Protein AF-A0A0P9TH02-F1 (afdb_monomer_lite)

Radius of gyration: 28.04 Å; chains: 1; bounding box: 53×39×89 Å

Sequence (94 aa):
MTSTPLSREDNAAHVKPVNSATRVATASFIGTAIEFYDFYVYATAAALVIGPVFFPQTSGTAQMLSSFLTFGIAFLARPPRVGAVRSFRRPDRT

Foldseek 3Di:
DDDDDPDPPPPPPPPPPDPPPVNVVVVVVVVVCVVCVVVVVVLVVQLVPVLCVVPVPDDPVVSSVVSNVVSVVVVVVDPPCPDDPPPPPDDDDD

Secondary structure (DSSP, 8-state):
------SSSTT---------HHHHHHHHHHHHHHHHHHHHHHHHHHHHHHHHHH-TTS-HHHHHHHHHHHHHHHHHHS-----------PPP--

Organism: NCBI:txid251654

Structure (mmCIF, N/CA/C/O backbone):
data_AF-A0A0P9TH02-F1
#
_entry.id   AF-A0A0P9TH02-F1
#
loop_
_atom_site.group_PDB
_atom_site.id
_atom_site.type_symbol
_atom_site.label_atom_id
_atom_site.label_alt_id
_atom_site.label_comp_id
_atom_site.label_asym_id
_atom_site.label_entity_id
_atom_site.label_seq_id
_atom_site.pdbx_PDB_ins_code
_atom_site.Cartn_x
_atom_site.Cartn_y
_atom_site.Cartn_z
_atom_site.occupancy
_atom_site.B_iso_or_equiv
_atom_site.auth_seq_id
_atom_site.auth_comp_id
_atom_site.auth_asym_id
_atom_site.auth_atom_id
_atom_site.pdbx_PDB_model_num
ATOM 1 N N . MET A 1 1 ? 34.680 -20.048 -68.716 1.00 47.53 1 MET A N 1
ATOM 2 C CA . MET A 1 1 ? 35.175 -19.206 -67.606 1.00 47.53 1 MET A CA 1
ATOM 3 C C . MET A 1 1 ? 34.006 -19.014 -66.656 1.00 47.53 1 MET A C 1
ATOM 5 O O . MET A 1 1 ? 33.184 -18.141 -66.882 1.00 47.53 1 MET A O 1
ATOM 9 N N . THR A 1 2 ? 33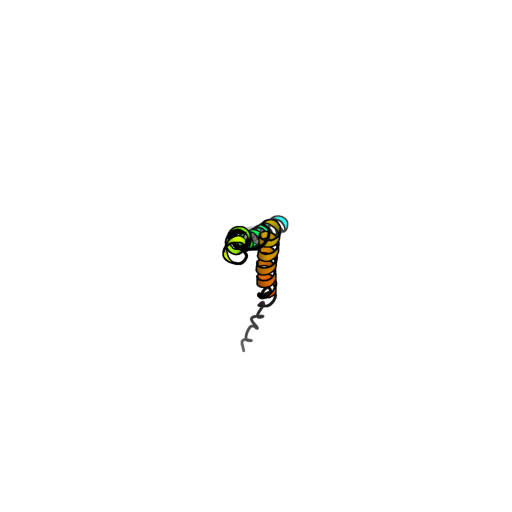.852 -19.926 -65.696 1.00 51.03 2 THR A N 1
ATOM 10 C CA . THR A 1 2 ? 32.639 -20.057 -64.875 1.00 51.03 2 THR A CA 1
ATOM 11 C C . THR A 1 2 ? 33.028 -19.793 -63.427 1.00 51.03 2 THR A C 1
ATOM 13 O O . THR A 1 2 ? 33.495 -20.692 -62.738 1.00 51.03 2 THR A O 1
ATOM 16 N N . SER A 1 3 ? 32.925 -18.543 -62.981 1.00 55.47 3 SER A N 1
ATOM 17 C CA . SER A 1 3 ? 33.085 -18.197 -61.568 1.00 55.47 3 SER A CA 1
ATOM 18 C C . SER A 1 3 ? 31.738 -18.354 -60.871 1.00 55.47 3 SER A C 1
ATOM 20 O O . SER A 1 3 ? 30.868 -17.489 -60.965 1.00 55.47 3 SER A O 1
ATOM 22 N N . THR A 1 4 ? 31.575 -19.495 -60.213 1.00 67.19 4 THR A N 1
ATOM 23 C CA . THR A 1 4 ? 30.504 -19.818 -5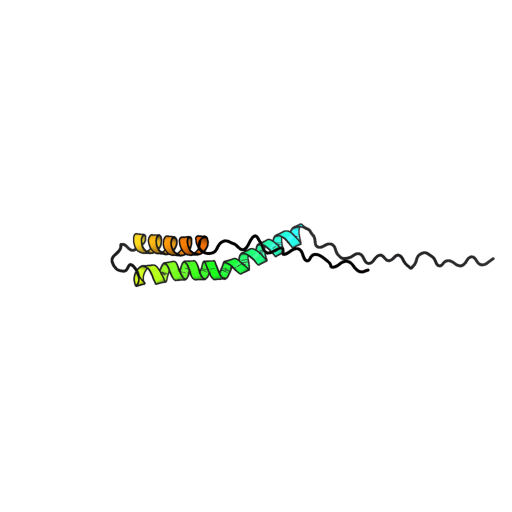9.268 1.00 67.19 4 THR A CA 1
ATOM 24 C C . THR A 1 4 ? 30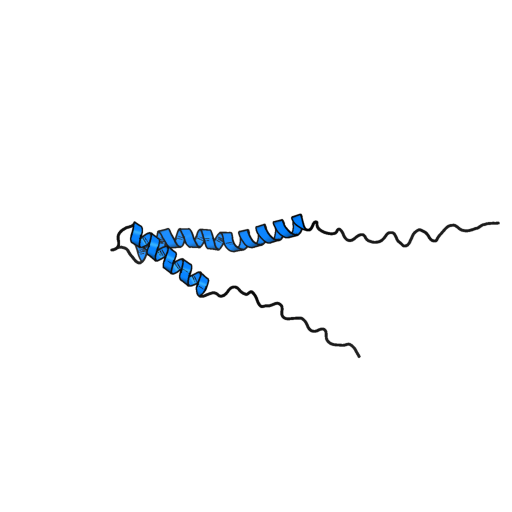.265 -18.672 -58.272 1.00 67.19 4 THR A C 1
ATOM 26 O O . THR A 1 4 ? 31.208 -18.280 -57.583 1.00 67.19 4 THR A O 1
ATOM 29 N N . PRO A 1 5 ? 29.033 -18.151 -58.130 1.00 70.25 5 PRO A N 1
ATOM 30 C CA . PRO A 1 5 ? 28.702 -17.168 -57.111 1.00 70.25 5 PRO A CA 1
ATOM 31 C C . PRO A 1 5 ? 27.952 -17.850 -55.958 1.00 70.25 5 PRO A C 1
ATOM 33 O O . PRO A 1 5 ? 26.736 -17.899 -56.010 1.00 70.25 5 PRO A O 1
ATOM 36 N N . LEU A 1 6 ? 28.617 -18.379 -54.922 1.00 65.25 6 LEU A N 1
ATOM 37 C CA . LEU A 1 6 ? 27.919 -18.922 -53.735 1.00 65.25 6 LEU A CA 1
ATOM 38 C C . LEU A 1 6 ? 28.750 -18.782 -52.449 1.00 65.25 6 LEU A C 1
ATOM 40 O O . LEU A 1 6 ? 29.259 -19.751 -51.894 1.00 65.25 6 LEU A O 1
ATOM 44 N N . SER A 1 7 ? 28.907 -17.558 -51.946 1.00 60.22 7 SER A N 1
ATOM 45 C CA . SER A 1 7 ? 29.402 -17.353 -50.568 1.00 60.22 7 SER A CA 1
ATOM 46 C C . SER A 1 7 ? 28.682 -16.227 -49.822 1.00 60.22 7 SER A C 1
ATOM 48 O O . SER A 1 7 ? 29.209 -15.697 -48.851 1.00 60.22 7 SER A O 1
ATOM 50 N N . ARG A 1 8 ? 27.471 -15.844 -50.256 1.00 64.81 8 ARG A N 1
ATOM 51 C CA . ARG A 1 8 ? 26.662 -14.809 -49.583 1.00 64.81 8 ARG A CA 1
ATOM 52 C C . ARG A 1 8 ? 25.464 -15.332 -48.785 1.00 64.81 8 ARG A C 1
ATOM 54 O O . ARG A 1 8 ? 24.784 -14.516 -48.175 1.00 64.81 8 ARG A O 1
ATOM 61 N N . GLU A 1 9 ? 25.207 -16.638 -48.759 1.00 62.25 9 GLU A N 1
ATOM 62 C CA . GLU A 1 9 ? 23.952 -17.169 -48.197 1.00 62.25 9 GLU A CA 1
ATOM 63 C C . GLU A 1 9 ? 23.990 -17.587 -46.723 1.00 62.25 9 GLU A C 1
ATOM 65 O O . GLU A 1 9 ? 22.927 -17.679 -46.123 1.00 62.25 9 GLU A O 1
ATOM 70 N N . ASP A 1 10 ? 25.152 -17.751 -46.085 1.00 56.41 10 ASP A N 1
ATOM 71 C CA . ASP A 1 10 ? 25.188 -18.364 -44.740 1.00 56.41 10 ASP A CA 1
ATOM 72 C C . ASP A 1 10 ? 25.399 -17.374 -43.581 1.00 56.41 10 ASP A C 1
ATOM 74 O O . ASP A 1 10 ? 25.870 -17.711 -42.498 1.00 56.41 10 ASP A O 1
ATOM 78 N N . ASN A 1 11 ? 25.065 -16.102 -43.804 1.00 57.59 11 ASN A N 1
ATOM 79 C CA . ASN A 1 11 ? 25.027 -15.095 -42.741 1.00 57.59 11 ASN A CA 1
ATOM 80 C C . ASN A 1 11 ? 23.733 -14.279 -42.786 1.00 57.59 11 ASN A C 1
ATOM 82 O O . ASN A 1 11 ? 23.716 -13.078 -42.515 1.00 57.59 11 ASN A O 1
ATOM 86 N N . ALA A 1 12 ? 22.615 -14.943 -43.090 1.00 58.88 12 ALA A N 1
ATOM 87 C CA . ALA A 1 12 ? 21.308 -14.497 -42.621 1.00 58.88 12 ALA A CA 1
ATOM 88 C C . ALA A 1 12 ? 21.277 -14.689 -41.098 1.00 58.88 12 ALA A C 1
ATOM 90 O O . ALA A 1 12 ? 20.663 -15.610 -40.562 1.00 58.88 12 ALA A O 1
ATOM 91 N N . ALA A 1 13 ? 22.052 -13.849 -40.412 1.00 57.72 13 ALA A N 1
ATOM 92 C CA . ALA A 1 13 ? 22.166 -13.788 -38.977 1.00 57.72 13 ALA A CA 1
ATOM 93 C C . ALA A 1 13 ? 20.760 -13.841 -38.384 1.00 57.72 13 ALA A C 1
ATOM 95 O O . ALA A 1 13 ? 19.912 -12.997 -38.673 1.00 57.72 13 ALA A O 1
ATOM 96 N N . HIS A 1 14 ? 20.513 -14.861 -37.571 1.00 59.25 14 HIS A N 1
ATOM 97 C CA . HIS A 1 14 ? 19.341 -14.955 -36.725 1.00 59.25 14 HIS A CA 1
ATOM 98 C C . HIS A 1 14 ? 19.326 -13.726 -35.803 1.00 59.25 14 HIS A C 1
ATOM 100 O O . HIS A 1 14 ? 19.918 -13.732 -34.722 1.00 59.25 14 HIS A O 1
ATOM 106 N N . VAL A 1 15 ? 18.703 -12.633 -36.255 1.00 63.19 15 VAL A N 1
ATOM 107 C CA . VAL A 1 15 ? 18.500 -11.425 -35.458 1.00 63.19 15 VAL A CA 1
ATOM 108 C C . VAL A 1 15 ? 17.488 -11.799 -34.392 1.00 63.19 15 VAL A C 1
ATOM 110 O O . VAL A 1 15 ? 16.277 -11.757 -34.605 1.00 63.19 15 VAL A O 1
ATOM 113 N N . LYS A 1 16 ? 17.993 -12.219 -33.234 1.00 66.81 16 LYS A N 1
ATOM 114 C CA . LYS A 1 16 ? 17.164 -12.432 -32.056 1.00 66.81 16 LYS A CA 1
ATOM 115 C C . LYS A 1 16 ? 16.454 -11.101 -31.778 1.00 66.81 16 LYS A C 1
ATOM 117 O O . LYS A 1 16 ? 17.154 -10.108 -31.561 1.00 66.81 16 LYS A O 1
ATOM 122 N N . PRO A 1 17 ? 15.112 -11.031 -31.809 1.00 69.75 17 PRO A N 1
ATOM 123 C CA . PRO A 1 17 ? 14.420 -9.767 -31.624 1.00 69.75 17 PRO A CA 1
ATOM 124 C C . PRO A 1 17 ? 14.775 -9.226 -30.241 1.00 69.75 17 PRO A C 1
ATOM 126 O O . PRO A 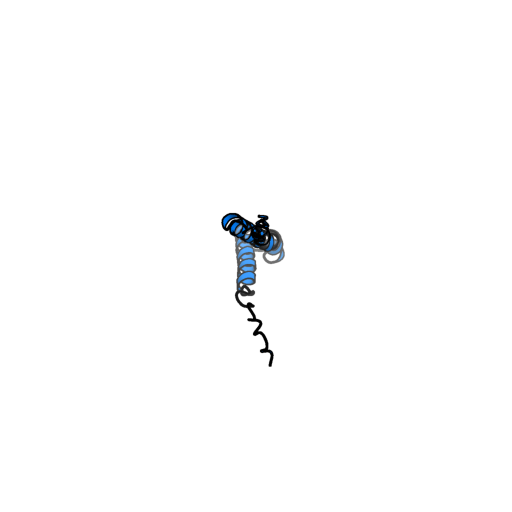1 17 ? 14.476 -9.838 -29.212 1.00 69.75 17 PRO A O 1
ATOM 129 N N . VAL A 1 18 ? 15.476 -8.096 -30.218 1.00 75.94 18 VAL A N 1
ATOM 130 C CA . VAL A 1 18 ? 15.832 -7.420 -28.977 1.00 75.94 18 VAL A CA 1
ATOM 131 C C . VAL A 1 18 ? 14.544 -6.786 -28.467 1.00 75.94 18 VAL A C 1
ATOM 133 O O . VAL A 1 18 ? 14.008 -5.869 -29.087 1.00 75.94 18 VAL A O 1
ATOM 136 N N . ASN A 1 19 ? 13.987 -7.317 -27.376 1.00 83.00 19 ASN A N 1
ATOM 137 C CA . ASN A 1 19 ? 12.829 -6.689 -26.747 1.00 83.00 19 ASN A CA 1
ATOM 138 C C . ASN A 1 19 ? 13.213 -5.250 -26.381 1.00 83.00 19 ASN A C 1
ATOM 140 O O . ASN A 1 19 ? 14.201 -5.041 -25.678 1.00 83.00 19 ASN A O 1
ATOM 144 N N . SER A 1 20 ? 12.439 -4.273 -26.864 1.00 88.12 20 SER A N 1
ATOM 145 C CA . SER A 1 20 ? 12.647 -2.862 -26.530 1.00 88.12 20 SER A CA 1
ATOM 146 C C . SER A 1 20 ? 12.758 -2.691 -25.013 1.00 88.12 20 SER A C 1
ATOM 148 O O . SER A 1 20 ? 11.907 -3.194 -24.275 1.00 88.12 20 SER A O 1
ATOM 150 N N . ALA A 1 21 ? 13.791 -1.983 -24.548 1.00 88.56 21 ALA A N 1
ATOM 151 C CA . ALA A 1 21 ? 14.042 -1.767 -23.124 1.00 88.56 21 ALA A CA 1
ATOM 152 C C . ALA A 1 21 ? 12.822 -1.158 -22.414 1.00 88.56 21 ALA A C 1
ATOM 154 O O . ALA A 1 21 ? 12.472 -1.581 -21.315 1.00 88.56 21 ALA A O 1
ATOM 155 N N . THR A 1 22 ? 12.107 -0.249 -23.082 1.00 88.38 22 THR A N 1
ATOM 156 C CA . THR A 1 22 ? 10.857 0.335 -22.581 1.00 88.38 22 THR A CA 1
ATOM 157 C C . THR A 1 22 ? 9.772 -0.721 -22.387 1.00 88.38 22 THR A C 1
ATOM 159 O O . THR A 1 22 ? 9.088 -0.707 -21.372 1.00 88.38 22 THR A O 1
ATOM 162 N N . ARG A 1 23 ? 9.640 -1.676 -23.317 1.00 86.94 23 ARG A N 1
ATOM 163 C CA . ARG A 1 23 ? 8.663 -2.773 -23.223 1.00 86.94 23 ARG A CA 1
ATOM 164 C C . ARG A 1 23 ? 9.010 -3.747 -22.098 1.00 86.94 23 ARG A C 1
ATOM 166 O O . ARG A 1 23 ? 8.113 -4.243 -21.429 1.00 86.94 23 ARG A O 1
ATOM 173 N N . VAL A 1 24 ? 10.297 -4.018 -21.885 1.00 89.88 24 VAL A N 1
ATOM 174 C CA . VAL A 1 24 ? 10.751 -4.846 -20.758 1.00 89.88 24 VAL A CA 1
ATOM 175 C C . VAL A 1 24 ? 10.483 -4.129 -19.435 1.00 89.88 24 VAL A C 1
ATOM 177 O O . VAL A 1 24 ? 9.949 -4.739 -18.516 1.00 89.88 24 VAL A O 1
ATOM 180 N N . ALA A 1 25 ? 10.778 -2.831 -19.347 1.00 85.81 25 ALA A N 1
ATOM 181 C CA . ALA A 1 25 ? 10.535 -2.039 -18.145 1.00 85.81 25 ALA A CA 1
ATOM 182 C C . ALA A 1 25 ? 9.042 -1.961 -17.789 1.00 85.81 25 ALA A C 1
ATOM 184 O O . ALA A 1 25 ? 8.679 -2.195 -16.637 1.00 85.81 25 ALA A O 1
ATOM 185 N N . THR A 1 26 ? 8.166 -1.697 -18.765 1.00 88.06 26 THR A N 1
ATOM 186 C CA . THR A 1 26 ? 6.716 -1.640 -18.526 1.00 88.06 26 THR A CA 1
ATOM 187 C C . THR A 1 26 ? 6.130 -3.008 -18.198 1.00 88.06 26 THR A C 1
ATOM 189 O O . THR A 1 26 ? 5.317 -3.102 -17.285 1.00 88.06 26 THR A O 1
ATOM 192 N N . ALA A 1 27 ? 6.568 -4.080 -18.866 1.00 90.44 27 ALA A N 1
ATOM 193 C CA . ALA A 1 27 ? 6.133 -5.438 -18.543 1.00 90.44 27 ALA A CA 1
ATOM 194 C C . ALA A 1 27 ? 6.551 -5.856 -17.124 1.00 90.44 27 ALA A C 1
ATOM 196 O O . ALA A 1 27 ? 5.732 -6.406 -16.392 1.00 90.44 27 ALA A O 1
ATOM 197 N N . SER A 1 28 ? 7.782 -5.544 -16.706 1.00 85.56 28 SER A N 1
ATOM 198 C CA . SER A 1 28 ? 8.256 -5.808 -15.342 1.00 85.56 28 SER A CA 1
ATOM 199 C C . SER A 1 28 ? 7.499 -4.982 -14.304 1.00 85.56 28 SER A C 1
ATOM 201 O O . SER A 1 28 ? 7.142 -5.506 -13.251 1.00 85.56 28 SER A O 1
ATOM 203 N N . PHE A 1 29 ? 7.204 -3.714 -14.602 1.00 85.88 29 PHE A N 1
ATOM 204 C CA . PHE A 1 29 ? 6.418 -2.848 -13.724 1.00 85.88 29 PHE A CA 1
ATOM 205 C C . PHE A 1 29 ? 4.982 -3.358 -13.554 1.00 85.88 29 PHE A C 1
ATOM 207 O O . PHE A 1 29 ? 4.510 -3.481 -12.429 1.00 85.88 29 PHE A O 1
ATOM 214 N N . ILE A 1 30 ? 4.307 -3.711 -14.653 1.00 91.38 30 ILE A N 1
ATOM 215 C CA . ILE A 1 30 ? 2.944 -4.260 -14.624 1.00 91.38 30 ILE A CA 1
ATOM 216 C C . ILE A 1 30 ? 2.923 -5.619 -13.919 1.00 91.38 30 ILE A C 1
ATOM 218 O O . ILE A 1 30 ? 2.052 -5.844 -13.087 1.00 91.38 30 ILE A O 1
ATOM 222 N N . GLY A 1 31 ? 3.889 -6.503 -14.193 1.00 86.06 31 GLY A N 1
ATOM 223 C CA . GLY A 1 31 ? 4.017 -7.787 -13.498 1.00 86.06 31 GLY A CA 1
ATOM 224 C C . GLY A 1 31 ? 4.165 -7.602 -11.988 1.00 86.06 31 GLY A C 1
ATOM 225 O O . GLY A 1 31 ? 3.412 -8.191 -11.220 1.00 86.06 31 GLY A O 1
ATOM 226 N N . THR A 1 32 ? 5.044 -6.684 -11.577 1.00 79.19 32 THR A N 1
ATOM 227 C CA . THR A 1 32 ? 5.210 -6.294 -10.168 1.00 79.19 32 THR A CA 1
ATOM 228 C C . THR A 1 32 ? 3.902 -5.750 -9.584 1.00 79.19 32 THR A C 1
ATOM 230 O O . THR A 1 32 ? 3.485 -6.154 -8.505 1.00 79.19 32 THR A O 1
ATOM 233 N N . ALA A 1 33 ? 3.209 -4.862 -10.300 1.00 81.62 33 ALA A N 1
ATOM 234 C CA . ALA A 1 33 ? 1.951 -4.280 -9.840 1.00 81.62 33 ALA A CA 1
ATOM 235 C C . ALA A 1 33 ? 0.838 -5.329 -9.672 1.00 81.62 33 ALA A C 1
ATOM 237 O O . ALA A 1 33 ? 0.077 -5.251 -8.712 1.00 81.62 33 ALA A O 1
ATOM 238 N N . ILE A 1 34 ? 0.760 -6.318 -10.567 1.00 87.06 34 ILE A N 1
ATOM 239 C CA . ILE A 1 34 ? -0.214 -7.415 -10.492 1.00 87.06 34 ILE A CA 1
ATOM 240 C C . ILE A 1 34 ? 0.068 -8.311 -9.282 1.00 87.06 34 ILE A C 1
ATOM 242 O O . ILE A 1 34 ? -0.867 -8.659 -8.566 1.00 87.06 34 ILE A O 1
ATOM 246 N N . GLU A 1 35 ? 1.332 -8.639 -9.005 1.00 82.44 35 GLU A N 1
ATOM 247 C CA . GLU A 1 35 ? 1.704 -9.402 -7.805 1.00 82.44 35 GLU A CA 1
ATOM 248 C C . GLU A 1 35 ? 1.289 -8.682 -6.511 1.00 82.44 35 GLU A C 1
ATOM 250 O O . GLU A 1 35 ? 0.868 -9.324 -5.550 1.00 82.44 35 GLU A O 1
ATOM 255 N N . PHE A 1 36 ? 1.353 -7.347 -6.492 1.00 77.75 36 PHE A N 1
ATOM 256 C CA . PHE A 1 36 ? 0.914 -6.542 -5.349 1.00 77.75 36 PHE A CA 1
ATOM 257 C C . PHE A 1 36 ? -0.588 -6.217 -5.334 1.00 77.75 36 PHE A C 1
ATOM 259 O O . PHE A 1 36 ? -1.091 -5.767 -4.302 1.00 77.75 36 PHE A O 1
ATOM 266 N N . TYR A 1 37 ? -1.317 -6.453 -6.428 1.00 82.69 37 TYR A N 1
ATOM 267 C CA . TYR A 1 37 ? -2.726 -6.075 -6.553 1.00 82.69 37 TYR A CA 1
ATOM 268 C C . TYR A 1 37 ? -3.614 -6.808 -5.541 1.00 82.69 37 TYR A C 1
ATOM 270 O O . TYR A 1 37 ? -4.357 -6.162 -4.801 1.00 82.69 37 TYR A O 1
ATOM 278 N N . ASP A 1 38 ? -3.489 -8.136 -5.448 1.00 77.69 38 ASP A N 1
ATOM 279 C CA . ASP A 1 38 ? -4.280 -8.944 -4.507 1.00 77.69 38 ASP A CA 1
ATOM 280 C C . ASP A 1 38 ? -3.984 -8.561 -3.050 1.00 77.69 38 ASP A C 1
ATOM 282 O O . ASP A 1 38 ? -4.892 -8.416 -2.234 1.00 77.69 38 ASP A O 1
ATOM 286 N N . PHE A 1 39 ? -2.719 -8.264 -2.732 1.00 74.62 39 PHE A N 1
ATOM 287 C CA . PHE A 1 39 ? -2.354 -7.811 -1.393 1.00 74.62 39 PHE A CA 1
ATOM 288 C C . PHE A 1 39 ? -2.964 -6.461 -1.030 1.00 74.62 39 PHE A C 1
ATOM 290 O O . PHE A 1 39 ? -3.334 -6.275 0.125 1.00 74.62 39 PHE A O 1
ATOM 297 N N . TYR A 1 40 ? -3.094 -5.531 -1.978 1.00 78.50 40 TYR A N 1
ATOM 298 C CA . TYR A 1 40 ? -3.747 -4.245 -1.735 1.00 78.50 40 TYR A CA 1
ATOM 299 C C . TYR A 1 40 ? -5.263 -4.398 -1.536 1.00 78.50 40 TYR A C 1
ATOM 301 O O . TYR A 1 40 ? -5.848 -3.791 -0.634 1.00 78.50 40 TYR A O 1
ATOM 309 N N . VAL A 1 41 ? -5.911 -5.252 -2.332 1.00 85.06 41 VAL A N 1
ATOM 310 C CA . VAL A 1 41 ? -7.336 -5.575 -2.153 1.00 85.06 41 VAL A CA 1
ATOM 311 C C . VAL A 1 41 ? -7.560 -6.253 -0.799 1.00 85.06 41 VAL A C 1
ATOM 313 O O . VAL A 1 41 ? -8.433 -5.843 -0.036 1.00 85.06 41 VAL A O 1
ATOM 316 N N . TYR A 1 42 ? -6.717 -7.219 -0.436 1.00 79.69 42 TYR A N 1
ATOM 317 C CA . TYR A 1 42 ? -6.754 -7.856 0.876 1.00 79.69 42 TYR A CA 1
ATOM 318 C C . TYR A 1 42 ? -6.489 -6.858 2.012 1.00 79.69 42 TYR A C 1
ATOM 320 O O . TYR A 1 42 ? -7.171 -6.905 3.030 1.00 79.69 42 TYR A O 1
ATOM 328 N N . ALA A 1 43 ? -5.557 -5.915 1.840 1.00 76.62 43 ALA A N 1
ATOM 329 C CA . ALA A 1 43 ? -5.267 -4.852 2.805 1.00 76.62 43 ALA A CA 1
ATOM 330 C C . ALA A 1 43 ? -6.489 -4.010 3.141 1.00 76.62 43 ALA A C 1
ATOM 332 O O . ALA A 1 43 ? -6.789 -3.752 4.304 1.00 76.62 43 ALA A O 1
ATOM 333 N N . THR A 1 44 ? -7.167 -3.547 2.093 1.00 80.00 44 THR A N 1
ATOM 334 C CA . THR A 1 44 ? -8.313 -2.648 2.197 1.00 80.00 44 THR A CA 1
ATOM 335 C C . THR A 1 44 ? -9.512 -3.388 2.776 1.00 80.00 44 THR A C 1
ATOM 337 O O . THR A 1 44 ? -10.158 -2.873 3.687 1.00 80.00 44 THR A O 1
ATOM 340 N N . ALA A 1 45 ? -9.744 -4.635 2.358 1.00 85.38 45 ALA A N 1
ATOM 341 C CA . ALA A 1 45 ? -10.736 -5.510 2.974 1.00 85.38 45 ALA A CA 1
ATOM 342 C C . ALA A 1 45 ? -10.427 -5.770 4.459 1.00 85.38 45 ALA A C 1
ATOM 344 O O . ALA A 1 45 ? -11.301 -5.611 5.309 1.00 85.38 45 ALA A O 1
ATOM 345 N N . ALA A 1 46 ? -9.179 -6.099 4.799 1.00 77.44 46 ALA A N 1
ATOM 346 C CA . ALA A 1 46 ? -8.741 -6.294 6.175 1.00 77.44 46 ALA A CA 1
ATOM 347 C C . ALA A 1 46 ? -8.919 -5.016 7.005 1.00 77.44 46 ALA A C 1
ATOM 349 O O . ALA A 1 46 ? -9.428 -5.091 8.115 1.00 77.44 46 ALA A O 1
ATOM 350 N N . ALA A 1 47 ? -8.594 -3.838 6.471 1.00 76.81 47 ALA A N 1
ATOM 351 C CA . ALA A 1 47 ? -8.781 -2.574 7.178 1.00 76.81 47 ALA A CA 1
ATOM 352 C C . ALA A 1 47 ? -10.255 -2.295 7.522 1.00 76.81 47 ALA A C 1
ATOM 354 O O . ALA A 1 47 ? -10.553 -1.786 8.602 1.00 76.81 47 ALA A O 1
ATOM 355 N N . LEU A 1 48 ? -11.173 -2.664 6.624 1.00 78.38 48 LEU A N 1
ATOM 356 C CA . LEU A 1 48 ? -12.613 -2.468 6.804 1.00 78.38 48 LEU A CA 1
ATOM 357 C C . LEU A 1 48 ? -13.268 -3.543 7.681 1.00 78.38 48 LEU A C 1
ATOM 359 O O . LEU A 1 48 ? -14.247 -3.249 8.359 1.00 78.38 48 LEU A O 1
ATOM 363 N N . VAL A 1 49 ? -12.751 -4.774 7.673 1.00 78.25 49 VAL A N 1
ATOM 364 C CA . VAL A 1 49 ? -13.343 -5.912 8.398 1.00 78.25 49 VAL A CA 1
ATOM 365 C C . VAL A 1 49 ? -12.686 -6.125 9.763 1.00 78.25 49 VAL A C 1
ATOM 367 O O . VAL A 1 49 ? -13.385 -6.320 10.752 1.00 78.25 49 VAL A O 1
ATOM 370 N N . ILE A 1 50 ? -11.355 -6.063 9.856 1.00 73.31 50 ILE A N 1
ATOM 371 C CA . ILE A 1 50 ? -10.617 -6.288 11.111 1.00 73.31 50 ILE A CA 1
ATOM 372 C C . ILE A 1 50 ? -10.884 -5.152 12.102 1.00 73.31 50 ILE A C 1
ATOM 374 O O . ILE A 1 50 ? -11.052 -5.426 13.284 1.00 73.31 50 ILE A O 1
ATOM 378 N N . GLY A 1 51 ? -10.996 -3.904 11.641 1.00 72.00 51 GLY A N 1
ATOM 379 C CA . GLY A 1 51 ? -11.277 -2.743 12.494 1.00 72.00 51 GLY A CA 1
ATOM 380 C C . GLY A 1 51 ? -12.476 -2.935 13.423 1.00 72.00 51 GLY A C 1
ATOM 381 O O . GLY A 1 51 ? -12.283 -2.995 14.637 1.00 72.00 51 GLY A O 1
ATOM 382 N N . PRO A 1 52 ? -13.693 -3.103 12.886 1.00 68.94 52 PRO A N 1
ATOM 383 C CA . PRO A 1 52 ? -14.888 -3.307 13.701 1.00 68.94 52 PRO A CA 1
ATOM 384 C C . PRO A 1 52 ? -14.922 -4.646 14.431 1.00 68.94 52 PRO A C 1
ATOM 386 O O . PRO A 1 52 ? -15.504 -4.722 15.509 1.00 68.94 52 PRO A O 1
ATOM 389 N N . VAL A 1 53 ? -14.288 -5.695 13.898 1.00 76.44 53 VAL A N 1
ATOM 390 C CA . VAL A 1 53 ? -14.282 -7.020 14.539 1.00 76.44 53 VAL A CA 1
ATOM 391 C C . VAL A 1 53 ? -13.343 -7.071 15.748 1.00 76.44 53 VAL A C 1
ATOM 393 O O . VAL A 1 53 ? -13.695 -7.656 16.769 1.00 76.44 53 VAL A O 1
ATOM 396 N N . PHE A 1 54 ? -12.163 -6.454 15.666 1.00 66.56 54 PHE A N 1
ATOM 397 C CA . PHE A 1 54 ? -11.134 -6.522 16.710 1.00 66.56 54 PHE A CA 1
ATOM 398 C C . PHE A 1 54 ? -11.075 -5.274 17.597 1.00 66.56 54 PHE A C 1
ATOM 400 O O . PHE A 1 54 ? -10.610 -5.363 18.733 1.00 66.56 54 PHE A O 1
ATOM 407 N N . PHE A 1 55 ? -11.577 -4.127 17.130 1.00 69.50 55 PHE A N 1
ATOM 408 C CA . PHE A 1 55 ? -11.590 -2.865 17.877 1.00 69.50 55 PHE A CA 1
ATOM 409 C C . PHE A 1 55 ? -12.993 -2.224 17.990 1.00 69.50 55 PHE A C 1
ATOM 411 O O . PHE A 1 55 ? -13.118 -1.012 17.834 1.00 69.50 55 PHE A O 1
ATOM 418 N N . PRO A 1 56 ? -14.063 -2.970 18.331 1.00 68.25 56 PRO A N 1
ATOM 419 C CA . PRO A 1 56 ? -15.446 -2.470 18.290 1.00 68.25 56 PRO A CA 1
ATOM 420 C C . PRO A 1 56 ? -15.740 -1.289 19.233 1.00 68.25 56 PRO A C 1
ATOM 422 O O . PRO A 1 56 ? -16.710 -0.567 19.028 1.00 68.25 56 PRO A O 1
ATOM 425 N N . GLN A 1 57 ? -14.926 -1.098 20.277 1.00 68.94 57 GLN A N 1
ATOM 426 C CA . GLN A 1 57 ? -15.131 -0.091 21.330 1.00 68.94 57 GLN A CA 1
ATOM 427 C C . GLN A 1 57 ? -14.401 1.239 21.064 1.00 68.94 57 GLN A C 1
ATOM 429 O O . GLN A 1 57 ? -14.441 2.139 21.901 1.00 68.94 57 GLN A O 1
ATOM 434 N N . THR A 1 58 ? -13.696 1.379 19.936 1.00 69.94 58 THR A N 1
ATOM 435 C CA . THR A 1 58 ? -12.973 2.614 19.589 1.00 69.94 58 THR A CA 1
ATOM 436 C C . THR A 1 58 ? -13.748 3.440 18.561 1.00 69.94 58 THR A C 1
ATOM 438 O O . THR A 1 58 ? -14.621 2.926 17.861 1.00 69.94 58 THR A O 1
ATOM 441 N N . SER A 1 59 ? -13.466 4.745 18.470 1.00 82.44 59 SER A N 1
ATOM 442 C CA . SER A 1 59 ? -14.091 5.603 17.455 1.00 82.44 59 SER A CA 1
ATOM 443 C C . SER A 1 59 ? -13.786 5.079 16.043 1.00 82.44 59 SER A C 1
ATOM 445 O O . SER A 1 59 ? -12.699 4.557 15.800 1.00 82.44 59 SER A O 1
ATOM 447 N N . GLY A 1 60 ? -14.719 5.216 15.091 1.00 78.25 60 GLY A N 1
ATOM 448 C CA . GLY A 1 60 ? -14.574 4.622 13.748 1.00 78.25 60 GLY A CA 1
ATOM 449 C C . GLY A 1 60 ? -13.266 4.997 13.032 1.00 78.25 60 GLY A C 1
ATOM 450 O O . GLY A 1 60 ? -12.636 4.154 12.397 1.00 78.25 60 GLY A O 1
ATOM 451 N N . THR A 1 61 ? -12.788 6.230 13.218 1.00 83.44 61 THR A N 1
ATOM 452 C CA . THR A 1 61 ? -11.484 6.682 12.706 1.00 83.44 61 THR A CA 1
ATOM 453 C C . THR A 1 61 ? -10.308 5.945 13.355 1.00 83.44 61 THR A C 1
ATOM 455 O O . THR A 1 61 ? -9.357 5.578 12.666 1.00 83.44 61 THR A O 1
ATOM 458 N N . ALA A 1 62 ? -10.364 5.697 14.668 1.00 81.00 62 ALA A N 1
ATOM 459 C CA . ALA A 1 62 ? -9.330 4.949 15.379 1.00 81.00 62 ALA A CA 1
ATOM 460 C C . ALA A 1 62 ? -9.294 3.477 14.936 1.00 81.00 62 ALA A C 1
ATOM 462 O O . ALA A 1 62 ? -8.208 2.938 14.741 1.00 81.00 62 ALA A O 1
ATOM 463 N N . GLN A 1 63 ? -10.451 2.855 14.680 1.00 78.06 63 GLN A N 1
ATOM 464 C CA . GLN A 1 63 ? -10.526 1.485 14.148 1.00 78.06 63 GLN A CA 1
ATOM 465 C C . GLN A 1 63 ? -9.834 1.344 12.792 1.00 78.06 63 GLN A C 1
ATOM 467 O O . GLN A 1 63 ? -9.056 0.409 12.583 1.00 78.06 63 GLN A O 1
ATOM 472 N N . MET A 1 64 ? -10.087 2.280 11.874 1.00 80.19 64 MET A N 1
ATOM 473 C CA . MET A 1 64 ? -9.444 2.286 10.558 1.00 80.19 64 MET A CA 1
ATOM 474 C C . MET A 1 64 ? -7.928 2.457 10.692 1.00 80.19 64 MET A C 1
ATOM 476 O O . MET A 1 64 ? -7.168 1.687 10.106 1.00 80.19 64 MET A O 1
ATOM 480 N N . LEU A 1 65 ? -7.481 3.418 11.511 1.00 85.56 65 LEU A N 1
ATOM 481 C CA . LEU A 1 65 ? -6.059 3.701 11.705 1.00 85.56 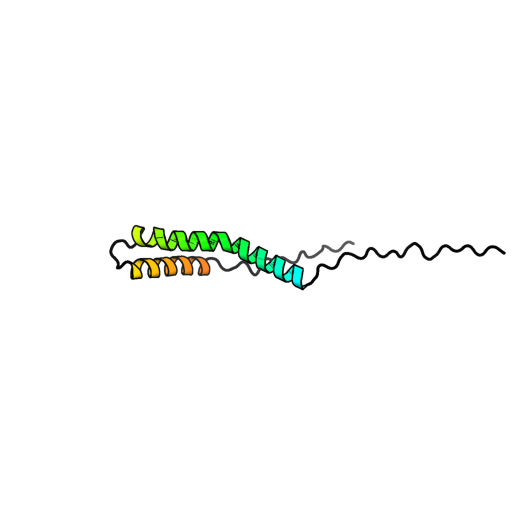65 LEU A CA 1
ATOM 482 C C . LEU A 1 65 ? -5.311 2.507 12.315 1.00 85.56 65 LEU A C 1
ATOM 484 O O . LEU A 1 65 ? -4.251 2.131 11.817 1.00 85.56 65 LEU A O 1
ATOM 488 N N . SER A 1 66 ? -5.881 1.871 13.341 1.00 81.81 66 SER A N 1
ATOM 489 C CA . SER A 1 66 ? -5.316 0.666 13.955 1.00 81.81 66 SER A CA 1
ATOM 490 C C . SER A 1 66 ? -5.228 -0.495 12.966 1.00 81.81 66 SER A C 1
ATOM 492 O O . SER A 1 66 ? -4.213 -1.187 12.933 1.00 81.81 66 SER A O 1
ATOM 494 N N . SER A 1 67 ? -6.231 -0.674 12.105 1.00 75.31 67 SER A N 1
ATOM 495 C CA . SER A 1 67 ? -6.235 -1.768 11.126 1.00 75.31 67 SER A CA 1
ATOM 496 C C . SER A 1 67 ? -5.201 -1.571 10.017 1.00 75.31 67 SER A C 1
ATOM 498 O O . SER A 1 67 ? -4.523 -2.526 9.634 1.00 75.31 67 SER A O 1
ATOM 500 N N . PHE A 1 68 ? -5.003 -0.331 9.555 1.00 82.12 68 PHE A N 1
ATOM 501 C CA . PHE A 1 68 ? -3.899 0.001 8.650 1.00 82.12 68 PHE A CA 1
ATOM 502 C C . PHE A 1 68 ? -2.535 -0.230 9.300 1.00 82.12 68 PHE A C 1
ATOM 504 O O . PHE A 1 68 ? -1.624 -0.729 8.640 1.00 82.12 68 PHE A O 1
ATOM 511 N N . LEU A 1 69 ? -2.390 0.087 10.589 1.00 86.25 69 LEU A N 1
ATOM 512 C CA . LEU A 1 69 ? -1.142 -0.121 11.320 1.00 86.25 69 LEU A CA 1
ATOM 513 C C . LEU A 1 69 ? -0.805 -1.615 11.441 1.00 86.25 69 LEU A C 1
ATOM 515 O O . LEU A 1 69 ? 0.318 -2.021 11.146 1.00 86.25 69 LEU A O 1
ATOM 519 N N . THR A 1 70 ? -1.784 -2.448 11.812 1.00 80.81 70 THR A N 1
ATOM 520 C CA . THR A 1 70 ? -1.628 -3.909 11.887 1.00 80.81 70 THR A CA 1
ATOM 521 C C . THR A 1 70 ? -1.281 -4.508 10.525 1.00 80.81 70 THR A C 1
ATOM 523 O O . THR A 1 70 ? -0.378 -5.340 10.432 1.00 80.81 70 THR A O 1
ATOM 526 N N . PHE A 1 71 ? -1.942 -4.052 9.458 1.00 72.56 71 PHE A N 1
ATOM 527 C CA . PHE A 1 71 ? -1.613 -4.461 8.095 1.00 72.56 71 PHE A CA 1
ATOM 528 C C . PHE A 1 71 ? -0.189 -4.039 7.689 1.00 72.56 71 PHE A C 1
ATOM 530 O O . PHE A 1 71 ? 0.572 -4.852 7.164 1.00 72.56 71 PHE A O 1
ATOM 537 N N . GLY A 1 72 ? 0.210 -2.800 7.992 1.00 79.25 72 GLY A N 1
ATOM 538 C CA . GLY A 1 72 ? 1.552 -2.287 7.715 1.00 79.25 72 GLY A CA 1
ATOM 539 C C . GLY A 1 72 ? 2.645 -3.101 8.410 1.00 79.25 72 GLY A C 1
ATOM 540 O O . GLY A 1 72 ? 3.625 -3.483 7.775 1.00 79.25 72 GLY A O 1
ATOM 541 N N . ILE A 1 73 ? 2.452 -3.464 9.681 1.00 81.31 73 ILE A N 1
ATOM 542 C CA . ILE A 1 73 ? 3.402 -4.301 10.435 1.00 81.31 73 ILE A CA 1
ATOM 543 C C . ILE A 1 73 ? 3.586 -5.680 9.780 1.00 81.31 73 ILE A C 1
ATOM 545 O O . ILE A 1 73 ? 4.705 -6.191 9.736 1.00 81.31 73 ILE A O 1
ATOM 549 N N . ALA A 1 74 ? 2.531 -6.274 9.214 1.00 71.88 74 ALA A N 1
ATOM 550 C CA . ALA A 1 74 ? 2.622 -7.570 8.536 1.00 71.88 74 ALA A CA 1
ATOM 551 C C . ALA A 1 74 ? 3.502 -7.531 7.271 1.00 71.88 74 ALA A C 1
ATOM 553 O O . ALA A 1 74 ? 4.172 -8.518 6.955 1.00 71.88 74 ALA A O 1
ATOM 554 N N . PHE A 1 75 ? 3.553 -6.387 6.581 1.00 67.00 75 PHE A N 1
ATOM 555 C CA . PHE A 1 75 ? 4.478 -6.157 5.468 1.00 67.00 75 PHE A CA 1
ATOM 556 C C . PHE A 1 75 ? 5.933 -6.065 5.937 1.00 67.00 75 PHE A C 1
ATOM 558 O O . PHE A 1 75 ? 6.810 -6.641 5.302 1.00 67.00 75 PHE A O 1
ATOM 565 N N . LEU A 1 76 ? 6.198 -5.415 7.075 1.00 73.69 76 LEU A N 1
ATOM 566 C CA . LEU A 1 76 ? 7.545 -5.363 7.658 1.00 73.69 76 LEU A CA 1
ATOM 567 C C . LEU A 1 76 ? 8.005 -6.738 8.170 1.00 73.69 76 LEU A C 1
ATOM 569 O O . LEU A 1 76 ? 9.186 -7.068 8.087 1.00 73.69 76 LEU A O 1
ATOM 573 N N . ALA A 1 77 ? 7.078 -7.557 8.668 1.00 73.31 77 ALA A N 1
ATOM 574 C CA . ALA A 1 77 ? 7.363 -8.901 9.168 1.00 73.31 77 ALA A CA 1
ATOM 575 C C . ALA A 1 77 ? 7.740 -9.903 8.060 1.00 73.31 77 ALA A C 1
ATOM 577 O O . ALA A 1 77 ? 8.347 -10.937 8.343 1.00 73.31 77 ALA A O 1
ATOM 578 N N . ARG A 1 78 ? 7.399 -9.614 6.796 1.00 70.81 78 ARG A N 1
ATOM 579 C CA . ARG A 1 78 ? 7.819 -10.394 5.624 1.00 70.81 78 ARG A CA 1
ATOM 580 C C . ARG A 1 78 ? 8.883 -9.614 4.846 1.00 70.81 78 ARG A C 1
ATOM 582 O O . ARG A 1 78 ? 8.527 -8.903 3.908 1.00 70.81 78 ARG A O 1
ATOM 589 N N . PRO A 1 79 ? 10.183 -9.744 5.182 1.00 65.50 79 PRO A N 1
ATOM 590 C CA . PRO A 1 79 ? 11.231 -9.076 4.421 1.00 65.50 79 PRO A CA 1
ATOM 591 C C . PRO A 1 79 ? 11.115 -9.470 2.939 1.00 65.50 79 PRO A C 1
ATOM 593 O O . PRO A 1 79 ? 10.994 -10.668 2.640 1.00 65.50 79 PRO A O 1
ATOM 596 N N . PRO A 1 80 ? 11.114 -8.502 2.000 1.00 60.69 80 PRO A N 1
ATOM 597 C CA . PRO A 1 80 ? 11.038 -8.819 0.585 1.00 60.69 80 PRO A CA 1
ATOM 598 C C . PRO A 1 80 ? 12.226 -9.713 0.245 1.00 60.69 80 PRO A C 1
ATOM 600 O O . PRO A 1 80 ? 13.358 -9.440 0.648 1.00 60.69 80 PRO A O 1
ATOM 603 N N . ARG A 1 81 ? 11.972 -10.802 -0.485 1.00 58.28 81 ARG A N 1
ATOM 604 C CA . ARG A 1 81 ? 13.003 -11.723 -0.983 1.00 58.28 81 ARG A CA 1
ATOM 605 C C . ARG A 1 81 ? 13.857 -11.054 -2.071 1.00 58.28 81 ARG A C 1
ATOM 607 O O . ARG A 1 81 ? 13.964 -11.554 -3.184 1.00 58.28 81 ARG A O 1
ATOM 614 N N . VAL A 1 82 ? 14.498 -9.933 -1.764 1.00 58.78 82 VAL A N 1
ATOM 615 C CA . VAL A 1 82 ? 15.633 -9.406 -2.523 1.00 58.78 82 VAL A CA 1
ATOM 616 C C . VAL A 1 82 ? 16.837 -10.253 -2.121 1.00 58.78 82 VAL A C 1
ATOM 618 O O . VAL A 1 82 ? 17.618 -9.885 -1.253 1.00 58.78 82 VAL A O 1
ATOM 621 N N . GLY A 1 83 ? 16.932 -11.466 -2.664 1.00 58.75 83 GLY A N 1
ATOM 622 C CA . GLY A 1 83 ? 18.017 -12.370 -2.285 1.00 58.75 83 GLY A CA 1
ATOM 623 C C . GLY A 1 83 ? 17.759 -13.839 -2.560 1.00 58.75 83 GLY A C 1
ATOM 624 O O . GLY A 1 83 ? 17.879 -14.663 -1.663 1.00 58.75 83 GLY A O 1
ATOM 625 N N . ALA A 1 84 ? 17.426 -14.196 -3.796 1.00 54.66 84 ALA A N 1
ATOM 626 C CA . ALA A 1 84 ? 17.589 -15.579 -4.238 1.00 54.66 84 ALA A CA 1
ATOM 627 C C . ALA A 1 84 ? 18.112 -15.652 -5.676 1.00 54.66 84 ALA A C 1
ATOM 629 O O . ALA A 1 84 ? 17.716 -16.515 -6.451 1.00 54.66 84 ALA A O 1
ATOM 630 N N . VAL A 1 85 ? 19.068 -14.786 -6.029 1.00 58.19 85 VAL A N 1
ATOM 631 C CA . VAL A 1 85 ? 19.996 -15.106 -7.121 1.00 58.19 85 VAL A CA 1
ATOM 632 C C . VAL A 1 85 ? 21.021 -16.074 -6.540 1.00 58.19 85 VAL A C 1
ATOM 634 O O . VAL A 1 85 ? 22.143 -15.711 -6.192 1.00 58.19 85 VAL A O 1
ATOM 637 N N . ARG A 1 86 ? 20.607 -17.331 -6.355 1.00 62.28 86 ARG A N 1
ATOM 638 C CA . ARG A 1 86 ? 21.548 -18.411 -6.075 1.00 62.28 86 ARG A CA 1
ATOM 639 C C . ARG A 1 86 ? 22.292 -18.644 -7.381 1.00 62.28 86 ARG A C 1
ATOM 641 O O . ARG A 1 86 ? 21.783 -19.306 -8.278 1.00 62.28 86 ARG A O 1
ATOM 648 N N . SER A 1 87 ? 23.446 -17.993 -7.502 1.00 61.66 87 SER A N 1
ATOM 649 C CA . SER A 1 87 ? 24.380 -18.166 -8.608 1.00 61.66 87 SER A CA 1
ATOM 650 C C . SER A 1 87 ? 24.562 -19.660 -8.855 1.00 61.66 87 SER A C 1
ATOM 652 O O . SER A 1 87 ? 25.122 -20.375 -8.020 1.00 61.66 87 SER A O 1
ATOM 654 N N . PHE A 1 88 ? 24.011 -20.146 -9.968 1.00 66.06 88 PHE A N 1
ATOM 655 C CA . PHE A 1 88 ? 24.221 -21.511 -10.416 1.00 66.06 88 PHE A CA 1
ATOM 656 C C . PHE A 1 88 ? 25.664 -21.575 -10.908 1.00 66.06 88 PHE A C 1
ATOM 658 O O . PHE A 1 88 ? 25.967 -21.287 -12.068 1.00 66.06 88 PHE A O 1
ATOM 665 N N . ARG A 1 89 ? 26.578 -21.863 -9.980 1.00 78.44 89 ARG A N 1
ATOM 666 C CA . ARG A 1 89 ? 27.975 -22.140 -10.292 1.00 78.44 89 ARG A CA 1
ATOM 667 C C . ARG A 1 89 ? 27.977 -23.345 -11.230 1.00 78.44 89 ARG A C 1
ATOM 669 O O . ARG A 1 89 ? 27.584 -24.437 -10.832 1.00 78.44 89 ARG A O 1
ATOM 676 N N . ARG A 1 90 ? 28.358 -23.123 -12.489 1.00 75.19 90 ARG A N 1
ATOM 677 C CA . ARG A 1 90 ? 28.526 -24.211 -13.453 1.00 75.19 90 ARG A CA 1
ATOM 678 C C . ARG A 1 90 ? 29.636 -25.142 -12.946 1.00 75.19 90 ARG A C 1
ATOM 680 O O . ARG A 1 90 ? 30.694 -24.620 -12.599 1.00 75.19 90 ARG A O 1
ATOM 687 N N . PRO A 1 91 ? 29.419 -26.465 -12.897 1.00 75.44 91 PRO A N 1
ATOM 688 C CA . PRO A 1 91 ? 30.516 -27.406 -12.736 1.00 75.44 91 PRO A CA 1
ATOM 689 C C . PRO A 1 91 ? 31.371 -27.390 -14.008 1.00 75.44 91 PRO A C 1
ATOM 691 O O . PRO A 1 91 ? 30.847 -27.381 -15.128 1.00 75.44 91 PRO A O 1
ATOM 694 N N . ASP A 1 92 ? 32.680 -27.304 -13.814 1.00 76.75 92 ASP A N 1
ATOM 695 C CA . ASP A 1 92 ? 33.692 -27.458 -14.844 1.00 76.75 92 ASP A CA 1
ATOM 696 C C . ASP A 1 92 ? 33.643 -28.877 -15.422 1.00 76.75 92 A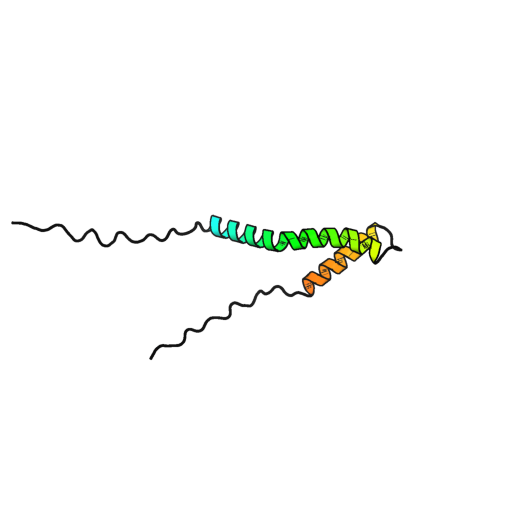SP A C 1
ATOM 698 O O . ASP A 1 92 ? 33.401 -29.861 -14.727 1.00 76.75 92 ASP A O 1
ATOM 702 N N . ARG A 1 93 ? 33.806 -28.969 -16.742 1.00 77.94 93 ARG A N 1
ATOM 703 C CA . ARG A 1 93 ? 33.966 -30.243 -17.441 1.00 77.94 93 ARG A CA 1
ATOM 704 C C . ARG A 1 93 ? 35.456 -30.442 -17.675 1.00 77.94 93 ARG A C 1
ATOM 706 O O . ARG A 1 93 ? 36.040 -29.681 -18.444 1.00 77.94 93 ARG A O 1
ATOM 713 N N . THR A 1 94 ? 36.031 -31.422 -16.988 1.00 79.44 94 THR A N 1
ATOM 714 C CA . THR A 1 94 ? 37.259 -32.107 -17.410 1.00 79.44 94 THR A CA 1
ATOM 715 C C . THR A 1 94 ? 36.973 -32.989 -18.612 1.00 79.44 94 THR A C 1
ATOM 717 O O . THR A 1 94 ? 35.894 -33.631 -18.591 1.00 79.44 94 THR A O 1
#

pLDDT: mean 73.98, std 10.3, range [47.53, 91.38]